Protein AF-A0A6C0NXC9-F1 (afdb_monomer)

Radius of gyration: 18.07 Å; Cα contacts (8 Å, |Δi|>4): 25; chains: 1; bounding box: 41×31×56 Å

Sequence (70 aa):
MTAGNPLNDGQPQASSAGQAGRKSEPLENAKNGSMVQDMQDLKRLGHDMKNMKTNSQLQEEGLVPDPIQE

Organism: NCBI:txid2704463

Mean predicted aligned error: 11.25 Å

Secondary structure (DSSP, 8-state):
--PPPPP--------SSTTTTSPPPPGGG--TT-S-SSHHHHHHHHHHHHTSPPHHHHHHTTPPPPPPP-

pLDDT: mean 79.11, std 17.85, range [41.41, 96.38]

Foldseek 3Di:
DDDDDDDPPDDPPPDLPQCPPPDDDDPVQDDPPDPDSDPVSVVSVVVSVVVDDDCVRCVVVVHHRDDDDD

Solvent-accessible surface area (backbone atoms only — not comparable to full-atom values): 4992 Å² total; per-residue (Å²): 139,80,83,79,79,79,80,85,80,86,74,91,72,83,50,95,58,67,70,60,91,58,86,79,78,56,76,91,74,57,55,88,95,51,98,53,96,49,73,66,52,48,56,47,50,59,50,55,60,70,72,52,79,50,59,67,57,31,46,77,72,75,41,86,54,82,84,82,87,131

Structure (mmCIF, N/CA/C/O backbone):
data_AF-A0A6C0NXC9-F1
#
_entry.id   AF-A0A6C0NXC9-F1
#
loop_
_atom_site.group_PDB
_atom_site.id
_atom_site.type_symbol
_atom_site.label_atom_id
_atom_site.label_alt_id
_atom_site.label_comp_id
_atom_site.label_asym_id
_atom_site.label_entity_id
_atom_site.label_seq_id
_atom_site.pdbx_PDB_ins_code
_atom_site.Cartn_x
_atom_site.Cartn_y
_atom_site.Cartn_z
_atom_site.occupancy
_atom_site.B_iso_or_equiv
_atom_site.auth_seq_id
_atom_site.auth_comp_id
_atom_site.auth_asym_id
_atom_site.auth_atom_id
_atom_site.pdbx_PDB_model_num
ATOM 1 N N . MET A 1 1 ? 3.401 -29.113 -38.195 1.00 43.19 1 MET A N 1
ATOM 2 C CA . MET A 1 1 ? 3.185 -27.681 -38.493 1.00 43.19 1 MET A CA 1
ATOM 3 C C . MET A 1 1 ? 1.836 -27.295 -37.899 1.00 43.19 1 MET A C 1
ATOM 5 O O . MET A 1 1 ? 0.825 -27.497 -38.552 1.00 43.19 1 MET A O 1
ATOM 9 N N . THR A 1 2 ? 1.786 -26.867 -36.634 1.00 45.41 2 THR A N 1
ATOM 10 C CA . THR A 1 2 ? 0.534 -26.415 -35.998 1.00 45.41 2 THR A CA 1
ATOM 11 C C . THR A 1 2 ? 0.591 -24.897 -35.901 1.00 45.41 2 THR A C 1
ATOM 13 O O . THR A 1 2 ? 1.503 -24.358 -35.277 1.00 45.41 2 THR A O 1
ATOM 16 N N . ALA A 1 3 ? -0.318 -24.231 -36.608 1.00 44.69 3 ALA A N 1
ATOM 17 C CA . ALA A 1 3 ? -0.362 -22.785 -36.763 1.00 44.69 3 ALA A CA 1
ATOM 18 C C . ALA A 1 3 ? -0.381 -22.058 -35.407 1.00 44.69 3 ALA A C 1
ATOM 20 O O . ALA A 1 3 ? -1.082 -22.466 -34.481 1.00 44.69 3 ALA A O 1
ATOM 21 N N . GLY A 1 4 ? 0.422 -20.996 -35.312 1.00 42.66 4 GLY A N 1
ATOM 22 C CA . GLY A 1 4 ? 0.503 -20.127 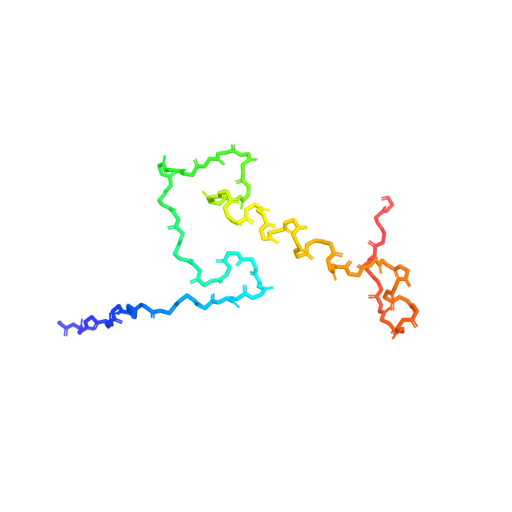-34.147 1.00 42.66 4 GLY A CA 1
ATOM 23 C C . GLY A 1 4 ? -0.822 -19.422 -33.876 1.00 42.66 4 GLY A C 1
ATOM 24 O O . GLY A 1 4 ? -1.497 -18.957 -34.792 1.00 42.66 4 GLY A O 1
ATOM 25 N N . ASN A 1 5 ? -1.175 -19.346 -32.597 1.00 57.59 5 ASN A N 1
ATOM 26 C CA . ASN A 1 5 ? -2.274 -18.524 -32.121 1.00 57.59 5 ASN A CA 1
ATOM 27 C C . ASN A 1 5 ? -1.863 -17.0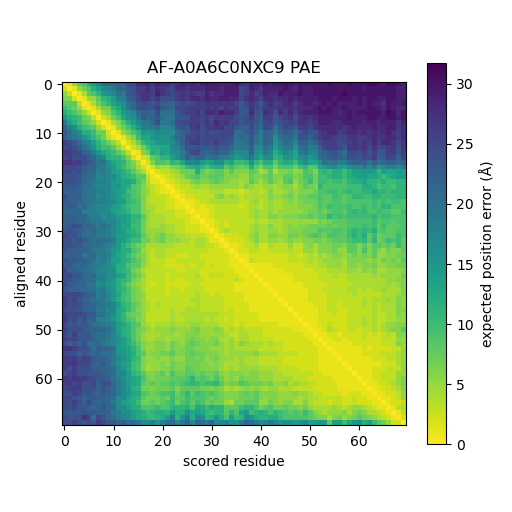42 -32.261 1.00 57.59 5 ASN A C 1
ATOM 29 O O . ASN A 1 5 ? -0.806 -16.677 -31.734 1.00 57.59 5 ASN A O 1
ATOM 33 N N . PRO A 1 6 ? -2.619 -16.196 -32.981 1.00 48.34 6 PRO A N 1
ATOM 34 C CA . PRO A 1 6 ? -2.236 -14.808 -33.194 1.00 48.34 6 PRO A CA 1
ATOM 35 C C . PRO A 1 6 ? -2.271 -14.035 -31.873 1.00 48.34 6 PRO A C 1
ATOM 37 O O . PRO A 1 6 ? -3.231 -14.099 -31.104 1.00 48.34 6 PRO A O 1
ATOM 40 N N . LEU A 1 7 ? -1.176 -13.324 -31.617 1.00 51.38 7 LEU A N 1
ATOM 41 C CA . LEU A 1 7 ? -1.015 -12.404 -30.502 1.00 51.38 7 LEU A CA 1
ATOM 42 C C . LEU A 1 7 ? -2.103 -11.327 -30.603 1.00 51.38 7 LEU A C 1
ATOM 44 O O . LEU A 1 7 ? -2.178 -10.596 -31.585 1.00 51.38 7 LEU A O 1
ATOM 48 N N . ASN A 1 8 ? -2.970 -11.274 -29.594 1.00 57.28 8 ASN A N 1
ATOM 49 C CA . ASN A 1 8 ? -3.974 -10.230 -29.441 1.00 57.28 8 ASN A CA 1
ATOM 50 C C . ASN A 1 8 ? -3.267 -8.917 -29.064 1.00 57.28 8 ASN A C 1
ATOM 52 O O . ASN A 1 8 ? -2.961 -8.679 -27.893 1.00 57.28 8 ASN A O 1
ATOM 56 N N . ASP A 1 9 ? -2.962 -8.109 -30.075 1.00 53.84 9 ASP A N 1
ATOM 57 C CA . ASP A 1 9 ? -2.445 -6.754 -29.939 1.00 53.84 9 ASP A CA 1
ATOM 58 C C . ASP A 1 9 ? -3.580 -5.790 -29.547 1.00 53.84 9 ASP A C 1
ATOM 60 O O . ASP A 1 9 ? -4.542 -5.600 -30.286 1.00 53.84 9 ASP A O 1
ATOM 64 N N . GLY A 1 10 ? -3.438 -5.117 -28.400 1.00 48.75 10 GLY A N 1
ATOM 65 C CA . GLY A 1 10 ? -4.009 -3.775 -28.239 1.00 48.75 10 GLY A CA 1
ATOM 66 C C . GLY A 1 10 ? -5.397 -3.622 -27.607 1.00 48.75 10 GLY A C 1
ATOM 67 O O . GLY A 1 10 ? -6.202 -2.839 -28.103 1.00 48.75 10 GLY A O 1
ATOM 68 N N . GLN A 1 11 ? -5.651 -4.210 -26.435 1.00 41.41 11 GLN A N 1
ATOM 69 C CA . GLN A 1 11 ? -6.655 -3.644 -25.519 1.00 41.41 11 GLN A CA 1
ATOM 70 C C . GLN A 1 11 ? -6.043 -3.407 -24.133 1.00 41.41 11 GLN A C 1
ATOM 72 O O . GLN A 1 11 ? -5.673 -4.379 -23.472 1.00 41.41 11 GLN A O 1
ATOM 77 N N . PRO A 1 12 ? -5.962 -2.156 -23.634 1.00 44.69 12 PRO A N 1
ATOM 78 C CA . PRO A 1 12 ? -5.753 -1.913 -22.216 1.00 44.69 12 PRO A CA 1
ATOM 79 C C . PRO A 1 12 ? -7.062 -2.263 -21.504 1.00 44.69 12 PRO A C 1
ATOM 81 O O . PRO A 1 12 ? -7.875 -1.396 -21.190 1.00 44.69 12 PRO A O 1
ATOM 84 N N . GLN A 1 13 ? -7.312 -3.558 -21.310 1.00 47.50 13 GLN A N 1
ATOM 85 C CA . GLN A 1 13 ? -8.414 -3.993 -20.470 1.00 47.50 13 GLN A CA 1
ATOM 86 C C . GLN A 1 13 ? -8.055 -3.592 -19.044 1.00 47.50 13 GLN A C 1
ATOM 88 O O . GLN A 1 13 ? -7.148 -4.146 -18.423 1.00 47.50 13 GLN A O 1
ATOM 93 N N . ALA A 1 14 ? -8.745 -2.563 -18.560 1.00 48.03 14 ALA A N 1
ATOM 94 C CA . ALA A 1 14 ? -8.814 -2.202 -17.160 1.00 48.03 14 ALA A CA 1
ATOM 95 C C . ALA A 1 14 ? -9.516 -3.342 -16.409 1.00 48.03 14 ALA A C 1
ATOM 97 O O . ALA A 1 14 ? -10.692 -3.254 -16.069 1.00 48.03 14 ALA A O 1
ATOM 98 N N . SER A 1 15 ? -8.816 -4.456 -16.209 1.00 49.62 15 SER A N 1
ATOM 99 C CA . SER A 1 15 ? -9.269 -5.500 -15.309 1.00 49.62 15 SER A CA 1
ATOM 100 C C . SER A 1 15 ? -9.159 -4.948 -13.889 1.00 49.62 15 SER A C 1
ATOM 102 O O . SER A 1 15 ? -8.084 -4.595 -13.399 1.00 49.62 15 SER A O 1
ATOM 104 N N . SER A 1 16 ? -10.300 -4.859 -13.215 1.00 54.53 16 SER A N 1
ATOM 105 C CA . SER A 1 16 ? -10.468 -4.454 -11.814 1.00 54.53 16 SER A CA 1
ATOM 106 C C . SER A 1 16 ? -9.865 -5.450 -10.807 1.00 54.53 16 SER A C 1
ATOM 108 O O . SER A 1 16 ? -10.238 -5.455 -9.641 1.00 54.53 16 SER A O 1
ATOM 110 N N . ALA A 1 17 ? -8.981 -6.343 -11.261 1.00 57.88 17 ALA A N 1
ATOM 111 C CA . ALA A 1 17 ? -8.492 -7.508 -10.530 1.00 57.88 17 ALA A CA 1
ATOM 112 C C . ALA A 1 17 ? -6.953 -7.560 -10.523 1.00 57.88 17 ALA A C 1
ATOM 114 O O . ALA A 1 17 ? -6.347 -8.580 -10.853 1.00 57.88 17 ALA A O 1
ATOM 115 N N . GLY A 1 18 ? -6.295 -6.442 -10.197 1.00 66.75 18 GLY A N 1
ATOM 116 C CA . GLY A 1 18 ? -4.832 -6.396 -10.116 1.00 66.75 18 GLY A CA 1
ATOM 117 C C . GLY A 1 18 ? -4.137 -6.840 -11.414 1.00 66.75 18 GLY A C 1
ATOM 118 O O . GLY A 1 18 ? -4.611 -6.589 -12.521 1.00 66.75 18 GLY A O 1
ATOM 119 N N . GLN A 1 19 ? -2.969 -7.474 -11.323 1.00 74.25 19 GLN A N 1
ATOM 120 C CA 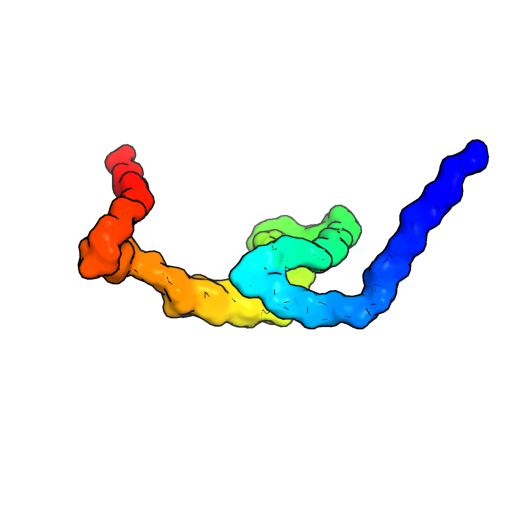. GLN A 1 19 ? -2.158 -7.850 -12.497 1.00 74.25 19 GLN A CA 1
ATOM 121 C C . GLN A 1 19 ? -2.801 -8.913 -13.412 1.00 74.25 19 GLN A C 1
ATOM 123 O O . GLN A 1 19 ? -2.226 -9.243 -14.450 1.00 74.25 19 GLN A O 1
ATOM 128 N N . ALA A 1 20 ? -3.983 -9.439 -13.071 1.00 72.75 20 ALA A N 1
ATOM 129 C CA . ALA A 1 20 ? -4.679 -10.431 -13.879 1.00 72.75 20 ALA A CA 1
ATOM 130 C C . ALA A 1 20 ? -4.941 -9.906 -15.304 1.00 72.75 20 ALA A C 1
ATOM 132 O O . ALA A 1 20 ? -5.596 -8.879 -15.503 1.00 72.75 20 ALA A O 1
ATOM 133 N N . GLY A 1 21 ? -4.414 -10.623 -16.298 1.00 77.31 21 GLY A N 1
ATOM 134 C CA . GLY A 1 21 ? -4.531 -10.285 -17.719 1.00 77.31 21 GLY A CA 1
ATOM 135 C C . GLY A 1 21 ? -3.370 -9.465 -18.293 1.00 77.31 21 GLY A C 1
ATOM 136 O O . GLY A 1 21 ? -3.294 -9.316 -19.511 1.00 77.31 21 GLY A O 1
ATOM 137 N N . ARG A 1 22 ? -2.434 -8.976 -17.466 1.00 82.19 22 ARG A N 1
ATOM 138 C CA . ARG A 1 22 ? -1.170 -8.399 -17.952 1.00 82.19 22 ARG A CA 1
ATOM 139 C C . ARG A 1 22 ? -0.148 -9.511 -18.196 1.00 82.19 22 ARG A C 1
ATOM 141 O O . ARG A 1 22 ? -0.111 -10.497 -17.462 1.00 82.19 22 ARG A O 1
ATOM 148 N N . LYS A 1 23 ? 0.687 -9.357 -19.230 1.00 86.25 23 LYS A N 1
ATOM 149 C CA . LYS A 1 23 ? 1.850 -10.237 -19.422 1.00 86.25 23 LYS A CA 1
ATOM 150 C C . LYS A 1 23 ? 2.784 -10.062 -18.225 1.00 86.25 23 LYS A C 1
ATOM 152 O O . LYS A 1 23 ? 3.015 -8.932 -17.812 1.00 86.25 23 LYS A O 1
ATOM 157 N N . SER A 1 24 ? 3.280 -11.165 -17.677 1.00 85.81 24 SER A N 1
ATOM 158 C CA . SER A 1 24 ? 4.276 -11.132 -16.610 1.00 85.81 24 SER A CA 1
ATOM 159 C C . SER A 1 24 ? 5.624 -10.661 -17.148 1.00 85.81 24 SER A C 1
ATOM 161 O O . SER A 1 24 ? 6.061 -11.134 -18.201 1.00 85.81 24 SER A O 1
ATOM 163 N N . GLU A 1 25 ? 6.297 -9.796 -16.398 1.00 85.81 25 GLU A N 1
ATOM 164 C CA . GLU A 1 25 ? 7.701 -9.464 -16.622 1.00 85.81 25 GLU A CA 1
ATOM 165 C C . GLU A 1 25 ? 8.595 -10.723 -16.560 1.00 85.81 25 GLU A C 1
ATOM 167 O O . GLU A 1 25 ? 8.304 -11.652 -15.794 1.00 85.81 25 GLU A O 1
ATOM 172 N N . PRO A 1 26 ? 9.687 -10.775 -17.348 1.00 90.75 26 PRO A N 1
ATOM 173 C CA . PRO A 1 26 ? 10.689 -11.832 -17.255 1.00 90.75 26 PRO A CA 1
ATOM 174 C C . PRO A 1 26 ? 11.297 -11.938 -15.853 1.00 90.75 26 PRO A C 1
ATOM 176 O O . PRO A 1 26 ? 11.392 -10.949 -15.119 1.00 90.75 26 PRO A O 1
ATOM 179 N N . LEU A 1 27 ? 11.758 -13.137 -15.493 1.00 88.25 27 LEU A N 1
ATOM 180 C CA . LEU A 1 27 ? 12.293 -13.429 -14.160 1.00 88.25 27 LEU A CA 1
ATOM 181 C C . LEU A 1 27 ? 13.498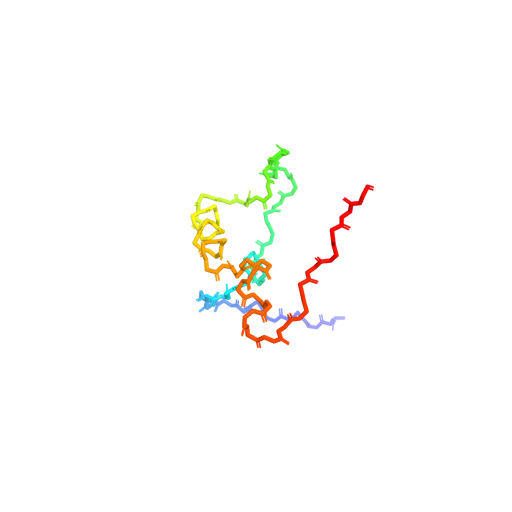 -12.544 -13.809 1.00 88.25 27 LEU A C 1
ATOM 183 O O . LEU A 1 27 ? 13.667 -12.147 -12.663 1.00 88.25 27 LEU A O 1
ATOM 187 N N . GLU A 1 28 ? 14.307 -12.200 -14.804 1.00 92.62 28 GLU A N 1
ATOM 188 C CA . GLU A 1 28 ? 15.504 -11.369 -14.688 1.00 92.62 28 GLU A CA 1
ATOM 189 C C . GLU A 1 28 ? 15.183 -9.934 -14.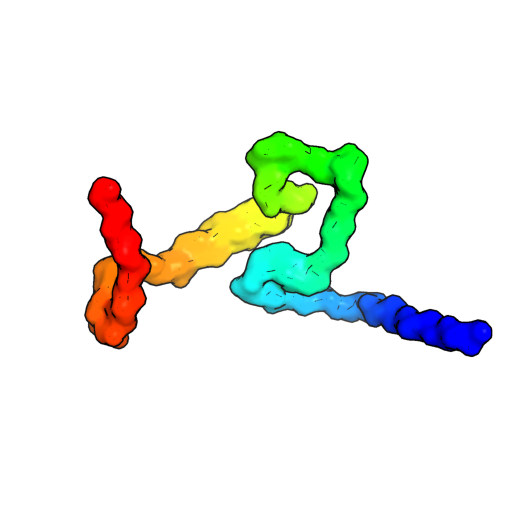245 1.00 92.62 28 GLU A C 1
ATOM 191 O O . GLU A 1 28 ? 16.014 -9.275 -13.621 1.00 92.62 28 GLU A O 1
ATOM 196 N N . ASN A 1 29 ? 13.968 -9.463 -14.540 1.00 88.12 29 ASN A N 1
ATOM 197 C CA . ASN A 1 29 ? 13.475 -8.138 -14.167 1.00 88.12 29 ASN A CA 1
ATOM 198 C C . ASN A 1 29 ? 12.620 -8.166 -12.890 1.00 88.12 29 ASN A C 1
ATOM 200 O O . ASN A 1 29 ? 12.257 -7.106 -12.366 1.00 88.12 29 ASN A O 1
ATOM 204 N N . ALA A 1 30 ? 12.280 -9.357 -12.388 1.00 88.00 30 ALA A N 1
ATOM 205 C CA . ALA A 1 30 ? 11.465 -9.514 -11.197 1.00 88.00 30 ALA A CA 1
ATOM 206 C C . ALA A 1 30 ? 12.224 -9.018 -9.959 1.00 88.00 30 ALA A C 1
ATOM 208 O O . ALA A 1 30 ? 13.384 -9.353 -9.716 1.00 88.00 30 ALA A O 1
ATOM 209 N N . LYS A 1 31 ? 11.553 -8.201 -9.146 1.00 87.56 31 LYS A N 1
ATOM 210 C CA . LYS A 1 31 ? 12.144 -7.609 -7.943 1.00 87.56 31 LYS A CA 1
ATOM 211 C C . LYS A 1 31 ? 11.692 -8.380 -6.713 1.00 87.56 31 LYS A C 1
ATOM 213 O O . LYS A 1 31 ? 10.539 -8.266 -6.300 1.00 87.56 31 LYS A O 1
ATOM 218 N N . ASN A 1 32 ? 12.612 -9.121 -6.100 1.00 86.69 32 ASN A N 1
ATOM 219 C CA . ASN A 1 32 ? 12.359 -9.786 -4.822 1.00 86.69 32 ASN A CA 1
ATOM 220 C C . ASN A 1 32 ? 11.885 -8.765 -3.776 1.00 86.69 32 ASN A C 1
ATOM 222 O O . ASN A 1 32 ? 12.457 -7.683 -3.650 1.00 86.69 32 ASN A O 1
ATOM 226 N N . GLY A 1 33 ? 10.825 -9.103 -3.041 1.00 88.56 33 GLY A N 1
ATOM 227 C CA . GLY A 1 33 ? 10.200 -8.204 -2.064 1.00 88.56 33 GLY A CA 1
ATOM 228 C C . 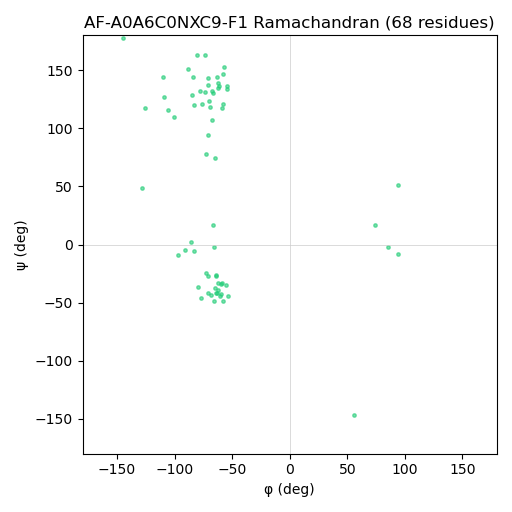GLY A 1 33 ? 9.162 -7.235 -2.645 1.00 88.56 33 GLY A C 1
ATOM 229 O O . GLY A 1 33 ? 8.529 -6.512 -1.881 1.00 88.56 33 GLY A O 1
ATOM 230 N N . SER A 1 34 ? 8.937 -7.237 -3.963 1.00 88.62 34 SER A N 1
ATOM 231 C CA . SER A 1 34 ? 7.815 -6.539 -4.596 1.00 88.62 34 SER A CA 1
ATOM 232 C C . SER A 1 34 ? 6.796 -7.545 -5.119 1.00 88.62 34 SER A C 1
ATOM 234 O O . SER A 1 34 ? 7.134 -8.422 -5.908 1.00 88.62 34 SER A O 1
ATOM 236 N N . MET A 1 35 ? 5.529 -7.387 -4.732 1.00 85.75 35 MET A N 1
ATOM 237 C CA . MET A 1 35 ? 4.417 -8.112 -5.364 1.00 85.75 35 MET A CA 1
ATOM 238 C C . MET A 1 35 ? 3.936 -7.432 -6.657 1.00 85.75 35 MET A C 1
ATOM 240 O O . MET A 1 35 ? 3.068 -7.967 -7.342 1.00 85.75 35 MET A O 1
ATOM 244 N N . VAL A 1 36 ? 4.467 -6.246 -6.989 1.00 90.06 36 VAL A N 1
ATOM 245 C CA . VAL A 1 36 ? 4.099 -5.467 -8.182 1.00 90.06 36 VAL A CA 1
ATOM 246 C C . VAL A 1 36 ? 5.207 -5.434 -9.226 1.00 90.06 36 VAL A C 1
ATOM 248 O O . VAL A 1 36 ? 6.390 -5.371 -8.881 1.00 90.06 36 VAL A O 1
ATOM 251 N N . GLN A 1 37 ? 4.803 -5.454 -10.498 1.00 88.00 37 GLN A N 1
ATOM 252 C CA . GLN A 1 37 ? 5.708 -5.386 -11.649 1.00 88.00 37 GLN A CA 1
ATOM 253 C C . GLN A 1 37 ? 6.169 -3.945 -11.923 1.00 88.00 37 GLN A C 1
ATOM 255 O O . GLN A 1 37 ? 7.337 -3.719 -12.237 1.00 88.00 37 GLN A O 1
ATOM 260 N N . ASP A 1 38 ? 5.291 -2.951 -11.725 1.00 89.62 38 ASP A N 1
ATOM 261 C CA . ASP A 1 38 ? 5.596 -1.537 -11.952 1.00 89.62 38 ASP A CA 1
ATOM 262 C C . ASP A 1 38 ? 4.904 -0.575 -10.955 1.00 89.62 38 ASP A C 1
ATOM 264 O O . ASP A 1 38 ? 4.143 -0.960 -10.062 1.00 89.62 38 ASP A O 1
ATOM 268 N N . MET A 1 39 ? 5.188 0.724 -11.103 1.00 90.19 39 MET A N 1
ATOM 269 C CA . MET A 1 39 ? 4.628 1.781 -10.249 1.00 90.19 39 MET A CA 1
ATOM 270 C C . MET A 1 39 ? 3.149 2.079 -10.518 1.00 90.19 39 MET A C 1
ATOM 272 O O . MET A 1 39 ? 2.466 2.620 -9.645 1.00 90.19 39 MET A O 1
ATOM 276 N N . GLN A 1 40 ? 2.649 1.797 -11.720 1.00 89.38 40 GLN A N 1
ATOM 277 C CA . GLN A 1 40 ? 1.236 1.970 -12.034 1.00 89.38 40 GLN A CA 1
ATOM 278 C C . GLN A 1 40 ? 0.408 0.911 -11.298 1.00 89.38 40 GLN A C 1
ATOM 280 O O . GLN A 1 40 ? -0.620 1.244 -10.706 1.00 89.38 40 GLN A O 1
ATOM 285 N N . ASP A 1 41 ? 0.894 -0.327 -11.263 1.00 88.25 41 ASP A N 1
ATOM 286 C CA . ASP A 1 41 ? 0.301 -1.428 -10.515 1.00 88.25 41 ASP A CA 1
ATOM 287 C C . ASP A 1 41 ? 0.283 -1.148 -9.015 1.00 88.25 41 ASP A C 1
ATOM 289 O O . ASP A 1 41 ? -0.736 -1.393 -8.372 1.00 88.25 41 ASP A O 1
ATOM 293 N N . LEU A 1 42 ? 1.340 -0.540 -8.466 1.00 89.56 42 LEU A N 1
ATOM 294 C CA . LEU A 1 42 ? 1.352 -0.095 -7.069 1.00 89.56 42 LEU A CA 1
ATOM 295 C C . LEU A 1 42 ? 0.217 0.896 -6.767 1.00 89.56 42 LEU A C 1
ATOM 297 O O . LEU A 1 42 ? -0.507 0.745 -5.783 1.00 89.56 42 LEU A O 1
ATOM 301 N N . LYS A 1 43 ? 0.051 1.921 -7.614 1.00 90.94 43 LYS A N 1
ATOM 302 C CA . LYS A 1 43 ? -0.993 2.944 -7.432 1.00 90.94 43 LYS A CA 1
ATOM 303 C C . LYS A 1 43 ? -2.390 2.343 -7.525 1.00 90.94 43 LYS A C 1
ATOM 305 O O . LYS A 1 43 ? -3.255 2.704 -6.731 1.00 90.94 43 LYS A O 1
ATOM 310 N N . ARG A 1 44 ? -2.599 1.437 -8.481 1.00 88.62 44 ARG A N 1
ATOM 311 C CA . ARG A 1 44 ? -3.874 0.743 -8.659 1.00 88.62 44 ARG A CA 1
ATOM 312 C C . ARG A 1 44 ? -4.188 -0.157 -7.473 1.00 88.62 44 ARG A C 1
ATOM 314 O O . ARG A 1 44 ? -5.261 -0.010 -6.909 1.00 88.62 44 ARG A O 1
ATOM 321 N N . LEU A 1 45 ? -3.241 -0.988 -7.037 1.00 88.69 45 LEU A N 1
ATOM 322 C CA . LEU A 1 45 ? -3.408 -1.822 -5.847 1.00 88.69 45 LEU A CA 1
ATOM 323 C C . LEU A 1 45 ? -3.811 -0.972 -4.635 1.00 88.69 45 LEU A C 1
ATOM 325 O O . LEU A 1 45 ? -4.755 -1.306 -3.930 1.00 88.69 45 LEU A O 1
ATOM 329 N N . GLY A 1 46 ? -3.158 0.176 -4.435 1.00 91.19 46 GLY A N 1
ATOM 330 C CA . GLY A 1 46 ? -3.521 1.104 -3.366 1.00 91.19 46 GLY A CA 1
ATOM 331 C C . GLY A 1 46 ? -4.924 1.713 -3.501 1.00 91.19 46 GLY A C 1
ATOM 332 O O . GLY A 1 46 ? -5.516 2.084 -2.491 1.00 91.19 46 GLY A O 1
ATOM 333 N N . HIS A 1 47 ? -5.470 1.837 -4.712 1.00 91.56 47 HIS A N 1
ATOM 334 C CA . HIS A 1 47 ? -6.862 2.241 -4.926 1.00 91.56 47 HIS A CA 1
ATOM 335 C C . HIS A 1 47 ? -7.826 1.082 -4.650 1.00 91.56 47 HIS A C 1
ATOM 337 O O . HIS A 1 47 ? -8.789 1.261 -3.910 1.00 91.56 47 HIS A O 1
ATOM 343 N N . ASP A 1 48 ? -7.522 -0.109 -5.163 1.00 89.12 48 A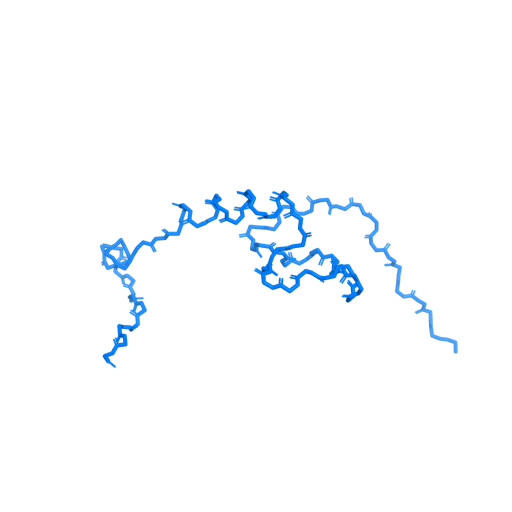SP A N 1
ATOM 344 C CA . ASP A 1 48 ? -8.333 -1.314 -4.976 1.00 89.12 48 ASP A CA 1
ATOM 345 C C . ASP A 1 48 ? -8.457 -1.663 -3.484 1.00 89.12 48 ASP A C 1
ATOM 347 O O . ASP A 1 48 ? -9.555 -1.906 -2.989 1.00 89.12 48 ASP A O 1
ATOM 351 N N . MET A 1 49 ? -7.356 -1.568 -2.729 1.00 90.12 49 MET A N 1
ATOM 352 C CA . MET A 1 49 ? -7.343 -1.780 -1.277 1.00 90.12 49 MET A CA 1
ATOM 353 C C . MET A 1 49 ? -8.213 -0.778 -0.510 1.00 90.12 49 MET A C 1
ATOM 355 O O . MET A 1 49 ? -8.788 -1.137 0.510 1.00 90.12 49 MET A O 1
ATOM 359 N N . LYS A 1 50 ? -8.338 0.470 -0.981 1.00 90.88 50 LYS A N 1
ATOM 360 C CA . LYS A 1 50 ? -9.210 1.473 -0.337 1.00 90.88 50 LYS A CA 1
ATOM 361 C C . LYS A 1 50 ? -10.691 1.177 -0.538 1.00 90.88 50 LYS A C 1
ATOM 363 O O . LYS A 1 50 ? -11.502 1.601 0.276 1.00 90.88 50 LYS A O 1
ATOM 368 N N . ASN A 1 51 ? -11.027 0.486 -1.622 1.00 90.56 51 ASN A N 1
ATOM 369 C CA . ASN A 1 51 ? -12.400 0.121 -1.957 1.00 90.56 51 ASN A CA 1
ATOM 370 C C . ASN A 1 51 ? -12.793 -1.250 -1.382 1.00 90.56 51 ASN A C 1
ATOM 372 O O . ASN A 1 51 ? -13.942 -1.667 -1.523 1.00 90.56 51 ASN A O 1
ATOM 376 N N . MET A 1 52 ? -11.851 -1.964 -0.761 1.00 91.25 52 MET A N 1
ATOM 377 C CA . MET A 1 52 ? -12.106 -3.253 -0.134 1.00 91.25 52 MET A CA 1
ATOM 378 C C . MET A 1 52 ? -12.894 -3.062 1.164 1.00 91.25 52 MET A C 1
ATOM 380 O O . MET A 1 52 ? -12.546 -2.228 2.001 1.00 91.25 52 MET A O 1
ATOM 384 N N . LYS A 1 53 ? -13.965 -3.843 1.323 1.00 93.31 53 LYS A N 1
ATOM 385 C CA . LYS A 1 53 ? -14.818 -3.797 2.514 1.00 93.31 53 LYS A CA 1
ATOM 386 C C . LYS A 1 53 ? -14.093 -4.376 3.720 1.00 93.31 53 LYS A C 1
ATOM 388 O O . LYS A 1 53 ? -13.370 -5.362 3.606 1.00 93.31 53 LYS A O 1
ATOM 393 N N . THR A 1 54 ? -14.326 -3.781 4.882 1.00 92.81 54 THR A N 1
ATOM 394 C CA . THR A 1 54 ? -13.861 -4.320 6.161 1.00 92.81 54 THR A CA 1
ATOM 395 C C . THR A 1 54 ? -14.785 -5.431 6.656 1.00 92.81 54 THR A C 1
ATOM 397 O O . THR A 1 54 ? -15.945 -5.518 6.250 1.00 92.81 54 THR A O 1
ATOM 400 N N . ASN A 1 55 ? -14.310 -6.236 7.610 1.00 93.06 55 ASN A N 1
ATOM 401 C CA . ASN A 1 55 ? -15.129 -7.282 8.230 1.00 93.06 55 ASN A CA 1
ATOM 402 C C . ASN A 1 55 ? -16.433 -6.740 8.839 1.00 93.06 55 ASN A C 1
ATOM 404 O O . ASN A 1 55 ? -17.451 -7.423 8.777 1.00 93.06 55 ASN A O 1
ATOM 408 N N . SER A 1 56 ? -16.426 -5.522 9.392 1.00 93.12 56 SER A N 1
ATOM 409 C CA . SER A 1 56 ? -17.635 -4.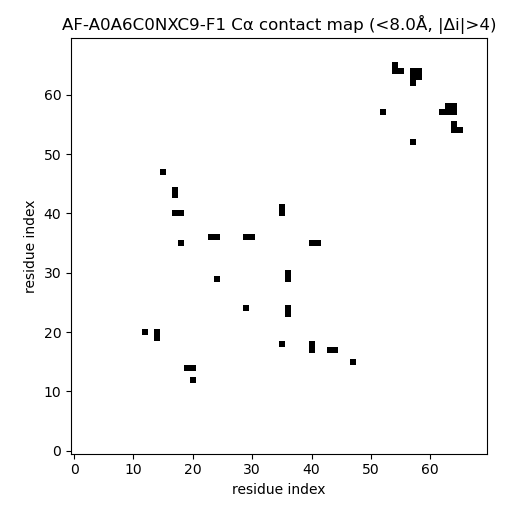881 9.928 1.00 93.12 56 SER A CA 1
ATOM 410 C C . SER A 1 56 ? -18.627 -4.510 8.824 1.00 93.12 56 SER A C 1
ATOM 412 O O . SER A 1 56 ? -19.812 -4.793 8.951 1.00 93.12 56 SER A O 1
ATOM 414 N N . GLN A 1 57 ? -18.145 -3.945 7.712 1.00 95.00 57 GLN A N 1
ATOM 415 C CA . GLN A 1 57 ? -18.993 -3.587 6.568 1.00 95.00 57 GLN A CA 1
ATOM 416 C C . 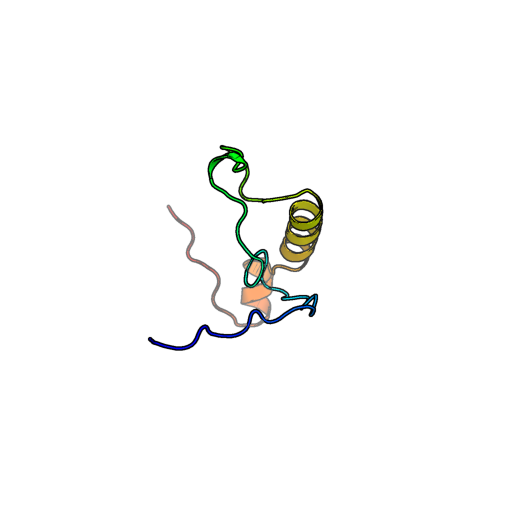GLN A 1 57 ? -19.605 -4.824 5.903 1.00 95.00 57 GLN A C 1
ATOM 418 O O . GLN A 1 57 ? -20.763 -4.802 5.501 1.00 95.00 57 GLN A O 1
ATOM 423 N N . LEU A 1 58 ? -18.851 -5.925 5.821 1.00 95.69 58 LEU A N 1
ATOM 424 C CA . LEU A 1 58 ? -19.380 -7.198 5.331 1.00 95.69 58 LEU A CA 1
ATOM 425 C C . LEU A 1 58 ? -20.534 -7.696 6.213 1.00 95.69 58 LEU A C 1
ATOM 427 O O . LEU A 1 58 ? -21.577 -8.070 5.684 1.00 95.69 58 LEU A O 1
ATOM 431 N N . GLN A 1 59 ? -20.388 -7.629 7.539 1.00 93.44 59 GLN A N 1
ATOM 432 C CA . GLN A 1 59 ? -21.446 -8.026 8.476 1.00 93.44 59 GLN A CA 1
ATOM 433 C C . GLN A 1 59 ? -22.700 -7.148 8.363 1.00 93.44 59 GLN A C 1
ATOM 435 O O . GLN A 1 59 ? -23.808 -7.681 8.374 1.00 93.44 59 GLN A O 1
ATOM 440 N N . GLU A 1 60 ? -22.544 -5.827 8.221 1.00 95.38 60 GLU A N 1
ATOM 441 C CA . GLU A 1 60 ? -23.664 -4.891 8.014 1.00 95.38 60 GLU A CA 1
ATOM 442 C C . GLU A 1 60 ? -24.471 -5.219 6.749 1.00 95.38 60 GLU A C 1
ATOM 444 O O . GLU A 1 60 ? -25.691 -5.067 6.726 1.00 95.38 60 GLU A O 1
ATOM 449 N N . GLU A 1 61 ? -23.806 -5.728 5.712 1.00 96.38 61 GLU A N 1
ATOM 450 C CA . GLU A 1 61 ? -24.436 -6.176 4.469 1.00 96.38 61 GLU A CA 1
ATOM 451 C C . GLU A 1 61 ? -24.943 -7.631 4.515 1.00 96.38 61 GLU A C 1
ATOM 453 O O . GLU A 1 61 ? -25.449 -8.146 3.516 1.00 96.38 61 GLU A O 1
ATOM 458 N N . GLY A 1 62 ? -24.816 -8.312 5.658 1.00 95.25 62 GLY A N 1
ATOM 459 C CA . GLY A 1 62 ? -25.212 -9.713 5.826 1.00 95.25 62 GLY A CA 1
ATOM 460 C C . GLY A 1 62 ? -24.272 -10.721 5.155 1.00 95.25 62 GLY A C 1
ATOM 461 O O . GLY A 1 62 ? -24.652 -11.875 4.955 1.00 95.25 62 GLY A O 1
ATOM 462 N N . LEU A 1 63 ? -23.056 -10.303 4.797 1.00 95.81 63 LEU A N 1
ATOM 463 C CA . LEU A 1 63 ? -22.004 -11.164 4.261 1.00 95.81 63 LEU A CA 1
ATOM 464 C C . LEU A 1 63 ? -21.166 -11.764 5.398 1.00 95.81 63 LEU A C 1
ATOM 466 O O . LEU A 1 63 ? -20.995 -11.170 6.463 1.00 95.81 63 LEU A O 1
ATOM 470 N N . VAL A 1 64 ? -20.622 -12.957 5.158 1.00 93.75 64 VAL A N 1
ATOM 471 C CA . VAL A 1 64 ? -19.768 -13.653 6.127 1.00 93.75 64 VAL A CA 1
ATOM 472 C C . VAL A 1 64 ? -18.337 -13.112 6.009 1.00 93.75 64 VAL A C 1
ATOM 474 O O . VAL A 1 64 ? -17.763 -13.207 4.923 1.00 93.75 64 VAL A O 1
ATOM 477 N N . PRO A 1 65 ? -17.759 -12.532 7.077 1.00 93.12 65 PRO A N 1
ATOM 478 C CA . PRO A 1 65 ? -16.379 -12.056 7.072 1.00 93.12 65 PRO A CA 1
ATOM 479 C C . PRO A 1 65 ? -15.380 -13.218 7.134 1.00 93.12 65 PRO A C 1
ATOM 481 O O . PRO A 1 65 ? -15.724 -14.330 7.547 1.00 93.12 65 PRO A O 1
ATOM 484 N N . ASP A 1 66 ? -14.126 -12.940 6.780 1.00 89.94 66 ASP A N 1
ATOM 485 C CA . ASP A 1 66 ? -13.055 -13.931 6.876 1.00 89.94 66 ASP A CA 1
ATOM 486 C C . ASP A 1 66 ? -12.807 -14.355 8.341 1.00 89.94 66 ASP A C 1
ATOM 488 O O . ASP A 1 66 ? -12.898 -13.517 9.250 1.00 89.94 66 ASP A O 1
ATOM 492 N N . PRO A 1 67 ? -12.470 -15.634 8.604 1.00 89.75 67 PRO A N 1
ATOM 493 C CA . PRO A 1 67 ? -12.173 -16.109 9.952 1.00 89.75 67 PRO A CA 1
ATOM 494 C C . PRO A 1 67 ? -10.970 -15.389 10.571 1.00 89.75 67 PRO A C 1
ATOM 496 O O . PRO A 1 67 ? -9.925 -15.239 9.936 1.00 89.75 67 PRO A O 1
ATOM 499 N N . ILE A 1 68 ? -11.092 -15.001 11.841 1.00 88.19 68 ILE A N 1
ATOM 500 C CA . ILE A 1 68 ? -9.966 -14.486 12.626 1.00 88.19 68 ILE A CA 1
ATOM 501 C C . ILE A 1 68 ? -9.109 -15.680 13.070 1.00 88.19 68 ILE A C 1
ATOM 503 O O . ILE A 1 68 ? -9.644 -16.684 13.538 1.00 88.19 68 ILE A O 1
ATOM 507 N N . GLN A 1 69 ? -7.791 -15.585 12.884 1.00 85.56 69 GLN A N 1
ATOM 508 C CA . GLN A 1 69 ? -6.835 -16.590 13.360 1.00 85.56 69 GLN A CA 1
ATOM 509 C C . GLN A 1 69 ? -6.481 -16.301 14.830 1.00 85.56 69 GLN A C 1
ATOM 511 O O . GLN A 1 69 ? -6.129 -15.163 15.143 1.00 85.56 69 GLN A O 1
ATOM 516 N N . GLU A 1 70 ? -6.594 -17.313 15.698 1.00 77.56 70 GLU A N 1
ATOM 517 C CA . GLU A 1 70 ? -6.162 -17.303 17.115 1.00 77.56 70 GLU A CA 1
ATOM 518 C C . GLU A 1 70 ? -4.707 -17.775 17.261 1.00 77.56 70 GLU A C 1
ATOM 520 O O . GLU A 1 70 ? -4.321 -18.723 16.532 1.00 77.56 70 GLU A O 1
#